Protein AF-A0A914L422-F1 (afdb_monomer)

pLDDT: mean 76.98, std 16.91, range [27.77, 97.5]

Nearest PDB structures (foldseek):
  6i7a-assembly1_A  TM=4.981E-01  e=6.649E-01  Homo sapiens
  4y5x-assembly2_I  TM=4.610E-01  e=2.834E+00  Homo sapiens
  1f6f-assembly1_B  TM=4.203E-01  e=2.286E+00  Rattus norvegicus
  3ew3-assembly1_B  TM=3.591E-01  e=2.685E+00  Rattus norvegicus

Secondary structure (DSSP, 8-state):
-----------EEEEEETTEEEEEEEEEEE--TT-SEEEEEEEEES-TT---EEEEEEEEEETTEEEEEEE--SS---TTSEEEEEEEHHHH-EE----SS-----EE-EEEEEEEEE---HHHHHHHHHHHHHHTTTT--EEEEETTEEEEE---

Sequence (156 aa):
MTDWTHTDAKPLLLTSHPELPNVEWELVVHKPVQCSNIEIWLRQIGPTYDYVNTRYHIYAKKGDHRIDIARSKNELETPGKLGFTKIPLLSIVETSSSMCNRGPNVGLLDLSCDIETDCYNPTKDLKNKYSNMLENATFSDCVIKVRARLIKTLIF

Radius of gyration: 25.12 Å; Cα contacts (8 Å, |Δi|>4): 237; chains: 1; bounding box: 59×34×82 Å

Structure (mmCIF, N/CA/C/O backbone):
data_AF-A0A914L422-F1
#
_entry.id   AF-A0A914L422-F1
#
loop_
_atom_site.group_PDB
_atom_site.id
_atom_site.type_symbol
_atom_site.label_atom_id
_atom_site.label_alt_id
_atom_site.label_comp_id
_atom_site.label_asym_id
_atom_site.label_entity_id
_atom_site.label_seq_id
_atom_site.pdbx_PDB_ins_code
_atom_site.Cartn_x
_atom_site.Cartn_y
_atom_site.Cartn_z
_atom_site.occupancy
_atom_site.B_iso_or_equiv
_atom_site.auth_seq_id
_atom_site.auth_comp_id
_atom_site.auth_asym_id
_atom_site.auth_atom_id
_atom_site.pdbx_PDB_model_num
ATOM 1 N N . MET A 1 1 ? 25.840 23.013 -13.636 1.00 34.38 1 MET A N 1
ATOM 2 C CA . MET A 1 1 ? 25.554 22.460 -12.299 1.00 34.38 1 MET A CA 1
ATOM 3 C C . MET A 1 1 ? 24.077 22.705 -12.064 1.00 34.38 1 MET A C 1
ATOM 5 O O . MET A 1 1 ? 23.703 23.763 -11.586 1.00 34.38 1 MET A O 1
ATOM 9 N N . THR A 1 2 ? 23.244 21.828 -12.618 1.00 30.28 2 THR A N 1
ATOM 10 C CA . THR A 1 2 ? 21.788 21.986 -12.631 1.00 30.28 2 THR A CA 1
ATOM 11 C C . THR A 1 2 ? 21.231 21.192 -11.465 1.00 30.28 2 THR A C 1
ATOM 13 O O . THR A 1 2 ? 21.410 19.978 -11.392 1.00 30.28 2 THR A O 1
ATOM 16 N N . ASP A 1 3 ? 20.649 21.932 -10.536 1.00 27.77 3 ASP A N 1
ATOM 17 C CA . ASP A 1 3 ? 19.919 21.465 -9.371 1.00 27.77 3 ASP A CA 1
ATOM 18 C C . ASP A 1 3 ? 18.655 20.730 -9.852 1.00 27.77 3 ASP A C 1
ATOM 20 O O . ASP A 1 3 ? 17.784 21.329 -10.481 1.00 27.77 3 ASP A O 1
ATOM 24 N N . TRP A 1 4 ? 18.608 19.411 -9.649 1.00 29.25 4 TRP A N 1
ATOM 25 C CA . TRP A 1 4 ? 17.436 18.562 -9.894 1.00 29.25 4 TRP A CA 1
ATOM 26 C C . TRP A 1 4 ? 16.793 18.226 -8.548 1.00 29.25 4 TRP A C 1
ATOM 28 O O . TRP A 1 4 ? 16.715 17.066 -8.144 1.00 29.25 4 TRP A O 1
ATOM 38 N N . THR A 1 5 ? 16.393 19.249 -7.804 1.00 38.12 5 THR A N 1
ATOM 39 C CA . THR A 1 5 ? 15.512 19.091 -6.650 1.00 38.12 5 THR A CA 1
ATOM 40 C C . THR A 1 5 ? 14.061 19.163 -7.132 1.00 38.12 5 THR A C 1
ATOM 42 O O . THR A 1 5 ? 13.710 20.012 -7.944 1.00 38.12 5 THR A O 1
ATOM 45 N N . HIS A 1 6 ? 13.237 18.227 -6.651 1.00 37.34 6 HIS A N 1
ATOM 46 C CA . HIS A 1 6 ? 11.818 18.013 -6.978 1.00 37.34 6 HIS A CA 1
ATOM 47 C C . HIS A 1 6 ? 11.486 17.320 -8.311 1.00 37.34 6 HIS A C 1
ATOM 49 O O . HIS A 1 6 ? 10.900 17.892 -9.225 1.00 37.34 6 HIS A O 1
ATOM 55 N N . THR A 1 7 ? 11.692 16.000 -8.365 1.00 34.91 7 THR A N 1
ATOM 56 C CA . THR A 1 7 ? 10.668 15.136 -8.978 1.00 34.91 7 THR A CA 1
ATOM 57 C C . THR A 1 7 ? 9.561 14.906 -7.955 1.00 34.91 7 THR A C 1
ATOM 59 O O . THR A 1 7 ? 9.547 13.886 -7.268 1.00 34.91 7 THR A O 1
ATOM 62 N N . ASP A 1 8 ? 8.644 15.868 -7.853 1.00 41.59 8 ASP A N 1
ATOM 63 C CA . ASP A 1 8 ? 7.336 15.653 -7.238 1.00 41.59 8 ASP A CA 1
ATOM 64 C C . ASP A 1 8 ? 6.536 14.744 -8.177 1.00 41.59 8 ASP A C 1
ATOM 66 O O . ASP A 1 8 ? 5.752 15.194 -9.016 1.00 41.59 8 ASP A O 1
ATOM 70 N N . ALA A 1 9 ? 6.774 13.434 -8.083 1.00 44.34 9 ALA A N 1
ATOM 71 C CA . ALA A 1 9 ? 5.815 12.468 -8.587 1.00 44.34 9 ALA A CA 1
ATOM 72 C C . ALA A 1 9 ? 4.541 12.685 -7.771 1.00 44.34 9 ALA A C 1
ATOM 74 O O . ALA A 1 9 ? 4.474 12.295 -6.606 1.00 44.34 9 ALA A O 1
ATOM 75 N N . LYS A 1 10 ? 3.574 13.400 -8.359 1.00 45.00 10 LYS A N 1
ATOM 76 C CA . LYS A 1 10 ? 2.298 13.677 -7.711 1.00 45.00 10 LYS A CA 1
ATOM 77 C C . LYS A 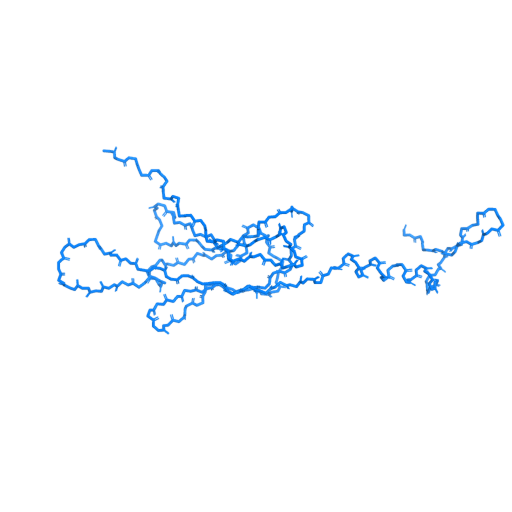1 10 ? 1.681 12.327 -7.333 1.00 45.00 10 LYS A C 1
ATOM 79 O O . LYS A 1 10 ? 1.465 11.509 -8.231 1.00 45.00 10 LYS A O 1
ATOM 84 N N . PRO A 1 11 ? 1.439 12.076 -6.043 1.00 56.91 11 PRO A N 1
ATOM 85 C CA . PRO A 1 11 ? 0.859 10.820 -5.621 1.00 56.91 11 PRO A CA 1
ATOM 86 C C . PRO A 1 11 ? -0.492 10.574 -6.301 1.00 56.91 11 PRO A C 1
ATOM 88 O O . PRO A 1 11 ? -1.264 11.510 -6.541 1.00 56.91 11 PRO A O 1
ATOM 91 N N . LEU A 1 12 ? -0.771 9.311 -6.623 1.00 64.12 12 LEU A N 1
ATOM 92 C CA . LEU A 1 12 ? -2.043 8.911 -7.214 1.00 64.12 12 LEU A CA 1
ATOM 93 C C . LEU A 1 12 ? -3.044 8.648 -6.087 1.00 64.12 12 LEU A C 1
ATOM 95 O O . LEU A 1 12 ? -2.904 7.675 -5.342 1.00 64.12 12 LEU A O 1
ATOM 99 N N . LEU A 1 13 ? -4.041 9.528 -5.970 1.00 69.56 13 LEU A N 1
ATOM 100 C CA . LEU A 1 13 ? -5.205 9.296 -5.120 1.00 69.56 13 LEU A CA 1
ATOM 101 C C . LEU A 1 13 ? -6.014 8.150 -5.729 1.00 69.56 13 LEU A C 1
ATOM 103 O O . LEU A 1 13 ? -6.422 8.238 -6.888 1.00 69.56 13 LEU A O 1
ATOM 107 N N . LEU A 1 14 ? -6.212 7.076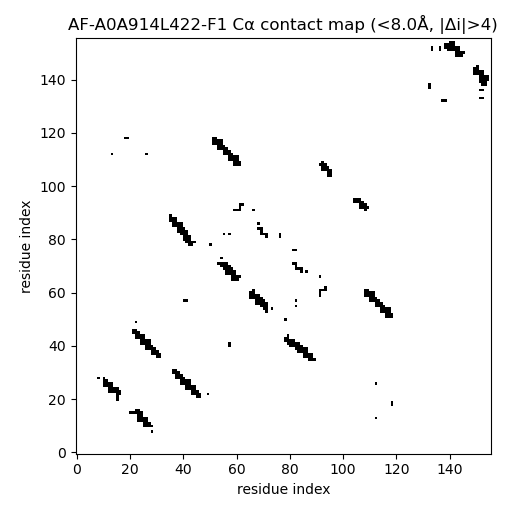 -4.970 1.00 65.25 14 LEU A N 1
ATOM 108 C CA . LEU A 1 14 ? -6.829 5.865 -5.500 1.00 65.25 14 LEU A CA 1
ATOM 109 C C . LEU A 1 14 ? -8.344 5.870 -5.322 1.00 65.25 14 LEU A C 1
ATOM 111 O O . LEU A 1 14 ? -9.058 5.665 -6.298 1.00 65.25 14 LEU A O 1
ATOM 115 N N . THR A 1 15 ? -8.845 6.094 -4.105 1.00 61.00 15 THR A N 1
ATOM 116 C CA . THR A 1 15 ? -10.284 6.009 -3.800 1.00 61.00 15 THR A CA 1
ATOM 117 C C . THR A 1 15 ? -10.652 6.752 -2.508 1.00 61.00 15 THR A C 1
ATOM 119 O O . THR A 1 15 ? -9.803 6.937 -1.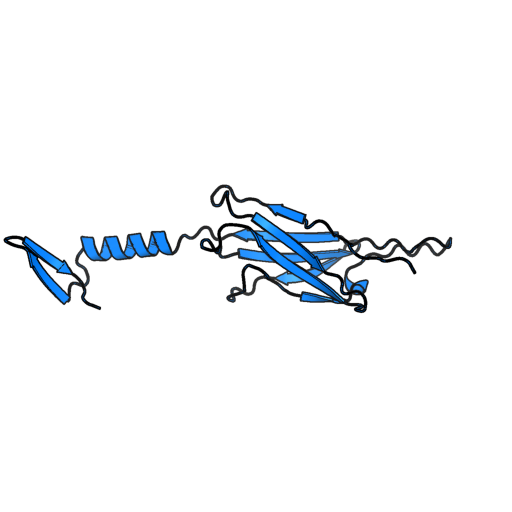634 1.00 61.00 15 THR A O 1
ATOM 122 N N . SER A 1 16 ? -11.932 7.127 -2.385 1.00 59.50 16 SER A N 1
ATOM 123 C CA . SER A 1 16 ? -12.613 7.459 -1.125 1.00 59.50 16 SER A CA 1
ATOM 124 C C . SER A 1 16 ? -13.783 6.487 -0.918 1.00 59.50 16 SER A C 1
ATOM 126 O O . SER A 1 16 ? -14.440 6.089 -1.884 1.00 59.50 16 SER A O 1
ATOM 128 N N . HIS A 1 17 ? -14.031 6.051 0.322 1.00 65.00 17 HIS A N 1
ATOM 129 C CA . HIS A 1 17 ? -15.080 5.069 0.628 1.00 65.00 17 HIS A CA 1
ATOM 130 C C . HIS A 1 17 ? -16.336 5.770 1.191 1.00 65.00 17 HIS A C 1
ATOM 132 O O . HIS A 1 17 ? -16.194 6.608 2.081 1.00 65.00 17 HIS A O 1
ATOM 138 N N . PRO A 1 18 ? -17.573 5.441 0.754 1.00 67.31 18 PRO A N 1
ATOM 139 C CA . PRO A 1 18 ? -18.790 6.147 1.191 1.00 67.31 18 PRO A C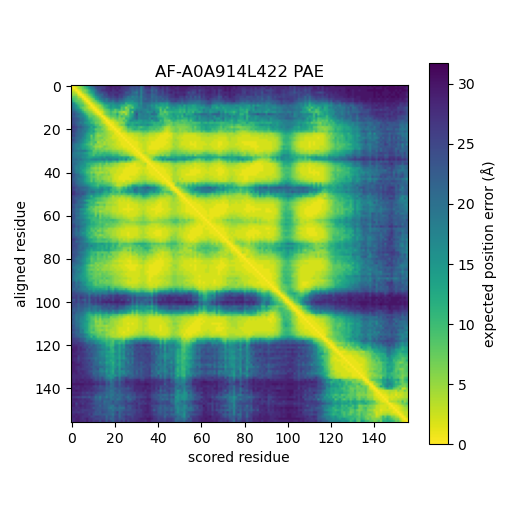A 1
ATOM 140 C C . PRO A 1 18 ? -19.022 6.109 2.706 1.00 67.31 18 PRO A C 1
ATOM 142 O O . PRO A 1 18 ? -19.528 7.065 3.288 1.00 67.31 18 PRO A O 1
AT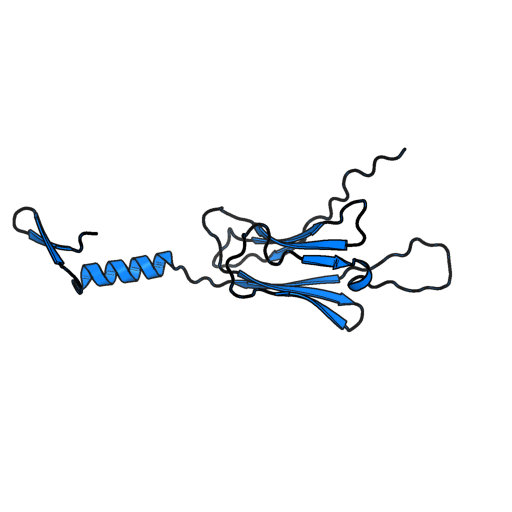OM 145 N N . GLU A 1 19 ? -18.641 5.001 3.345 1.00 67.81 19 GLU A N 1
ATOM 146 C CA . GLU A 1 19 ? -18.761 4.809 4.798 1.00 67.81 19 GLU A CA 1
ATOM 147 C C . GLU A 1 19 ? -17.608 5.449 5.588 1.00 67.81 19 GLU A C 1
ATOM 149 O O . GLU A 1 19 ? -17.698 5.605 6.804 1.00 67.81 19 GLU A O 1
ATOM 154 N N . LEU A 1 20 ? -16.533 5.842 4.900 1.00 72.69 20 LEU A N 1
ATOM 155 C CA . LEU A 1 20 ? -15.335 6.454 5.471 1.00 72.69 20 LEU A CA 1
ATOM 156 C C . LEU A 1 20 ? -14.958 7.692 4.635 1.00 72.69 20 LEU A C 1
ATOM 158 O O . LEU A 1 20 ? -13.883 7.728 4.039 1.00 72.69 20 LEU A O 1
ATOM 162 N N . PRO A 1 21 ? -15.823 8.723 4.571 1.00 73.25 21 PRO A N 1
ATOM 163 C CA . PRO A 1 21 ? -15.659 9.850 3.645 1.00 73.25 21 PRO A CA 1
ATOM 164 C C . PRO A 1 21 ? -14.414 10.703 3.925 1.00 73.25 21 PRO A C 1
ATOM 166 O O . PRO A 1 21 ? -14.020 11.508 3.090 1.00 73.25 21 PRO A O 1
ATOM 169 N N . ASN A 1 22 ? -13.804 10.526 5.100 1.00 81.44 22 ASN A N 1
ATOM 170 C CA . ASN A 1 22 ? -12.594 11.227 5.524 1.00 81.44 22 ASN A CA 1
ATOM 171 C C . ASN A 1 22 ? -11.330 10.363 5.396 1.00 81.44 22 ASN A C 1
ATOM 173 O O . ASN A 1 22 ? -10.264 10.797 5.832 1.00 81.44 22 ASN A O 1
ATOM 177 N N . VAL A 1 23 ? -11.449 9.136 4.877 1.00 82.56 23 VAL A N 1
ATOM 178 C CA . VAL A 1 23 ? -10.323 8.227 4.661 1.00 82.56 23 VAL A CA 1
ATOM 179 C C . VAL A 1 23 ? -10.100 8.052 3.166 1.00 82.56 23 VAL A C 1
ATOM 181 O O . VAL A 1 23 ? -11.003 7.680 2.417 1.00 82.56 23 VAL A O 1
ATOM 184 N N . GLU A 1 24 ? -8.867 8.305 2.753 1.00 88.81 24 GLU A N 1
ATOM 185 C CA . GLU A 1 24 ? -8.393 8.167 1.384 1.00 88.81 24 GLU A CA 1
ATOM 186 C C . GLU A 1 24 ? -7.129 7.305 1.363 1.00 88.81 24 GLU A C 1
ATOM 188 O O . GLU A 1 24 ? -6.429 7.163 2.371 1.00 88.81 24 GLU A O 1
ATOM 193 N N . TRP A 1 25 ? -6.803 6.748 0.200 1.00 90.19 25 TRP A N 1
ATOM 194 C CA . TRP A 1 25 ? -5.560 6.007 0.001 1.00 90.19 25 TRP A CA 1
ATOM 195 C C . TRP A 1 25 ? -4.741 6.587 -1.140 1.00 90.19 25 TRP A C 1
ATOM 197 O O . TRP A 1 25 ? -5.258 6.996 -2.181 1.00 90.19 25 TRP A O 1
ATOM 207 N N . GLU A 1 26 ? -3.434 6.565 -0.932 1.00 93.69 26 GLU A N 1
ATOM 208 C CA . GLU A 1 26 ? -2.436 7.139 -1.811 1.00 93.69 26 GLU A CA 1
ATOM 209 C C . GLU A 1 26 ? -1.380 6.088 -2.143 1.00 93.69 26 GLU A C 1
ATOM 211 O O . GLU A 1 26 ? -0.748 5.532 -1.241 1.00 93.69 26 GLU A O 1
ATOM 216 N N . LEU A 1 27 ? -1.162 5.824 -3.434 1.00 95.69 27 LEU A N 1
ATOM 217 C CA . LEU A 1 27 ? -0.016 5.023 -3.856 1.00 95.69 27 LEU A CA 1
ATOM 218 C C . LEU A 1 27 ? 1.214 5.918 -3.948 1.00 95.69 27 LEU A C 1
ATOM 220 O O . LEU A 1 27 ? 1.273 6.835 -4.771 1.00 95.69 27 LEU A O 1
ATOM 224 N N . VAL A 1 28 ? 2.207 5.629 -3.113 1.00 95.50 28 VAL A N 1
ATOM 225 C CA . VAL A 1 28 ? 3.440 6.401 -3.032 1.00 95.50 28 VAL A CA 1
ATOM 226 C C . VAL A 1 28 ? 4.553 5.670 -3.759 1.00 95.50 28 VAL A C 1
ATOM 228 O O . VAL A 1 28 ? 4.789 4.479 -3.555 1.00 95.50 28 VAL A O 1
ATOM 231 N N . VAL A 1 29 ? 5.258 6.424 -4.596 1.00 94.50 29 VAL A N 1
ATOM 232 C CA . VAL A 1 29 ? 6.385 5.953 -5.387 1.00 94.50 29 VAL A CA 1
ATOM 233 C C . VAL A 1 29 ? 7.566 6.871 -5.111 1.00 94.50 29 VAL A C 1
ATOM 235 O O . VAL A 1 29 ? 7.523 8.062 -5.407 1.00 94.50 29 VAL A O 1
ATOM 238 N N . HIS A 1 30 ? 8.635 6.320 -4.550 1.00 93.88 30 HIS A N 1
ATOM 239 C CA . HIS A 1 30 ? 9.842 7.064 -4.216 1.00 93.88 30 HIS A CA 1
ATOM 240 C C . HIS A 1 30 ? 11.055 6.435 -4.898 1.00 93.88 30 HIS A C 1
ATOM 242 O O . HIS A 1 30 ? 11.350 5.252 -4.729 1.00 93.88 30 HIS A O 1
ATOM 248 N N . LYS A 1 31 ? 11.778 7.240 -5.681 1.00 89.75 31 LYS A N 1
ATOM 249 C CA . LYS A 1 31 ? 13.005 6.830 -6.368 1.00 89.75 31 LYS A CA 1
ATOM 250 C C . LYS A 1 31 ? 14.213 7.537 -5.743 1.00 89.75 31 LYS A C 1
ATOM 252 O O . LYS A 1 31 ? 14.420 8.717 -6.022 1.00 89.75 31 LYS A O 1
ATOM 257 N N . PRO A 1 32 ? 15.040 6.840 -4.947 1.00 87.88 32 PRO A N 1
ATOM 258 C CA . PRO A 1 32 ? 16.267 7.420 -4.416 1.00 87.88 32 PRO A CA 1
ATOM 259 C C . PRO A 1 32 ? 17.254 7.752 -5.546 1.00 87.88 32 PRO A C 1
ATOM 261 O O . PRO A 1 32 ? 17.460 6.944 -6.452 1.00 87.88 32 PRO A O 1
ATOM 264 N N . VAL A 1 33 ? 17.916 8.911 -5.464 1.00 80.62 33 VAL A N 1
ATOM 265 C CA . VAL A 1 33 ? 18.786 9.480 -6.521 1.00 80.62 33 VAL A CA 1
ATOM 266 C C . VAL A 1 33 ? 19.889 8.522 -7.002 1.00 80.62 33 VAL A C 1
ATOM 268 O O . VAL A 1 33 ? 20.280 8.562 -8.164 1.00 80.62 33 VAL A O 1
ATOM 271 N N . GLN A 1 34 ? 20.380 7.638 -6.131 1.00 81.88 34 GLN A N 1
ATOM 272 C CA . GLN A 1 34 ? 21.502 6.733 -6.413 1.00 81.88 34 GLN A CA 1
ATOM 273 C C . GLN A 1 34 ? 21.124 5.245 -6.332 1.00 81.88 34 GLN A C 1
ATOM 275 O O . GLN A 1 34 ? 22.003 4.393 -6.224 1.00 81.88 34 GLN A O 1
ATOM 280 N N . CYS A 1 35 ? 19.830 4.905 -6.361 1.00 76.75 35 CYS A N 1
ATOM 281 C CA . CYS A 1 35 ? 19.385 3.517 -6.265 1.00 76.75 35 CYS A CA 1
ATOM 282 C C . CYS A 1 35 ? 18.742 3.038 -7.571 1.00 76.75 35 CYS A C 1
ATOM 284 O O . CYS A 1 35 ? 17.908 3.719 -8.166 1.00 76.75 35 CYS A O 1
ATOM 286 N N . SER A 1 36 ? 19.111 1.829 -8.001 1.00 87.38 36 SER A N 1
ATOM 287 C CA . SER A 1 36 ? 18.424 1.112 -9.083 1.00 87.38 36 SER A CA 1
ATOM 288 C C . SER A 1 36 ? 17.047 0.592 -8.657 1.00 87.38 36 SER A C 1
ATOM 290 O O . SER A 1 36 ? 16.229 0.244 -9.512 1.00 87.38 36 SER A O 1
ATOM 292 N N . ASN A 1 37 ? 16.788 0.550 -7.348 1.00 93.38 37 ASN A N 1
ATOM 293 C CA . ASN A 1 37 ? 15.509 0.154 -6.787 1.00 93.38 37 ASN A CA 1
ATOM 294 C C . ASN A 1 37 ? 14.606 1.368 -6.590 1.00 93.38 37 ASN A C 1
ATOM 296 O O . ASN A 1 37 ? 15.057 2.454 -6.227 1.00 93.38 37 ASN A O 1
ATOM 300 N N . ILE A 1 38 ? 13.317 1.135 -6.782 1.00 94.56 38 ILE A N 1
ATOM 301 C CA . ILE A 1 38 ? 12.249 2.054 -6.429 1.00 94.56 38 ILE A CA 1
ATOM 302 C C . ILE A 1 38 ? 11.543 1.539 -5.177 1.00 94.56 38 ILE A C 1
ATOM 304 O O . ILE A 1 38 ? 11.468 0.331 -4.935 1.00 94.56 38 ILE A O 1
ATOM 308 N N . GLU A 1 39 ? 11.080 2.468 -4.358 1.00 96.38 39 GLU A N 1
ATOM 309 C CA . GLU A 1 39 ? 10.297 2.209 -3.161 1.00 96.38 39 GLU A CA 1
ATOM 310 C C . GLU A 1 39 ? 8.826 2.476 -3.474 1.00 96.38 39 GLU A C 1
ATOM 312 O O . GLU A 1 39 ? 8.488 3.547 -3.977 1.00 96.38 39 GLU A O 1
ATOM 317 N N . ILE A 1 40 ? 7.960 1.503 -3.193 1.00 96.44 40 ILE A N 1
ATOM 318 C CA . ILE A 1 40 ? 6.520 1.597 -3.450 1.00 96.44 40 ILE A CA 1
ATOM 319 C C . ILE A 1 40 ? 5.774 1.166 -2.189 1.00 96.44 40 ILE A C 1
ATOM 321 O O . ILE A 1 40 ? 6.142 0.167 -1.566 1.00 96.44 40 ILE A O 1
ATOM 325 N N . TRP A 1 41 ? 4.759 1.930 -1.792 1.00 96.62 41 TRP A N 1
ATOM 326 C CA . TRP A 1 41 ? 3.861 1.583 -0.690 1.00 96.62 41 TRP A CA 1
ATOM 327 C C . TRP A 1 41 ? 2.515 2.285 -0.837 1.00 96.62 41 TRP A C 1
ATOM 329 O O . TRP A 1 41 ? 2.400 3.303 -1.517 1.00 96.62 41 TRP A O 1
ATOM 339 N N . LEU A 1 42 ? 1.505 1.752 -0.162 1.00 95.12 42 LEU A N 1
ATOM 340 C CA . LEU A 1 42 ? 0.210 2.387 0.008 1.00 95.12 42 LEU A CA 1
ATOM 341 C C . LEU A 1 42 ? 0.203 3.175 1.325 1.00 95.12 42 LEU A C 1
ATOM 343 O O . LEU A 1 42 ? 0.712 2.719 2.350 1.00 95.12 42 LEU A O 1
ATOM 347 N N . ARG A 1 43 ? -0.366 4.374 1.306 1.00 92.94 43 ARG A N 1
ATOM 348 C CA . ARG A 1 43 ? -0.506 5.238 2.476 1.00 92.94 43 ARG A CA 1
ATOM 349 C C . ARG A 1 43 ? -1.972 5.597 2.663 1.00 92.94 43 ARG A C 1
ATOM 351 O O . ARG A 1 43 ? -2.603 6.095 1.739 1.00 92.94 43 ARG A O 1
ATOM 358 N N . GLN A 1 44 ? -2.490 5.384 3.868 1.00 89.06 44 GLN A N 1
ATOM 359 C CA . GLN A 1 44 ? -3.789 5.914 4.270 1.00 89.06 44 GLN A CA 1
ATOM 360 C C . GLN A 1 44 ? -3.644 7.407 4.615 1.00 89.06 44 GLN A C 1
ATOM 362 O O . GLN A 1 44 ? -2.724 7.808 5.334 1.00 89.06 44 GLN A O 1
ATOM 367 N N . ILE A 1 45 ? -4.552 8.231 4.103 1.00 86.62 45 ILE A N 1
ATOM 368 C CA . ILE A 1 45 ? -4.694 9.659 4.393 1.00 86.62 45 ILE A CA 1
ATOM 369 C C . ILE A 1 45 ? -6.030 9.846 5.114 1.00 86.62 45 ILE A C 1
ATOM 371 O O . ILE A 1 45 ? -7.038 9.276 4.712 1.00 86.62 45 ILE A O 1
ATOM 375 N N . GLY A 1 46 ? -6.041 10.615 6.201 1.00 80.44 46 GLY A N 1
ATOM 376 C CA . GLY A 1 46 ? -7.252 10.864 6.982 1.00 80.44 46 GLY A CA 1
ATOM 377 C C . GLY A 1 46 ? -6.964 11.095 8.466 1.00 80.44 46 GLY A C 1
ATOM 378 O O . GLY A 1 46 ? -5.796 11.195 8.861 1.00 80.44 46 GLY A O 1
ATOM 379 N N . PRO A 1 47 ? -8.011 11.194 9.303 1.00 69.44 47 PRO A N 1
ATOM 380 C CA . PRO A 1 47 ? -7.876 11.344 10.746 1.00 69.44 47 PRO A CA 1
ATOM 381 C C . PRO A 1 47 ? -7.045 10.207 11.348 1.00 69.44 47 PRO A C 1
ATOM 383 O O . PRO A 1 47 ? -7.301 9.030 11.113 1.00 69.44 47 PRO A O 1
ATOM 386 N N . THR A 1 48 ? -6.072 10.559 12.187 1.00 63.06 48 THR A N 1
ATOM 387 C CA . THR A 1 48 ? -5.125 9.621 12.819 1.00 63.06 48 THR A CA 1
ATOM 388 C C . THR A 1 48 ? -5.766 8.584 13.743 1.00 63.06 48 THR A C 1
ATOM 390 O O . THR A 1 48 ? -5.086 7.657 14.166 1.00 63.06 4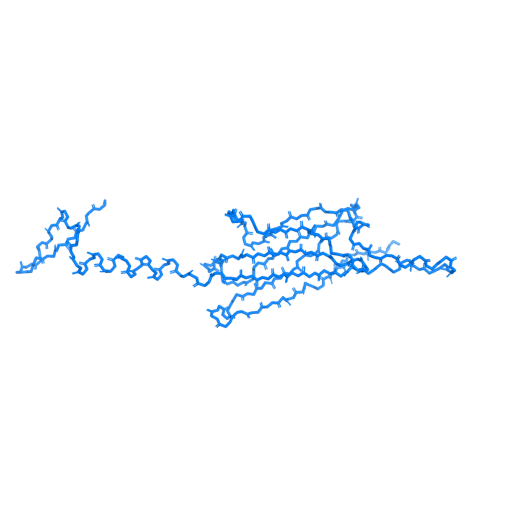8 THR A O 1
ATOM 393 N N . TYR A 1 49 ? -7.040 8.751 14.097 1.00 59.44 49 TYR A N 1
ATOM 394 C CA . TYR A 1 49 ? -7.753 7.883 15.038 1.00 59.44 49 TYR A CA 1
ATOM 395 C C . TYR A 1 49 ? -8.588 6.798 14.344 1.00 59.44 49 TYR A C 1
ATOM 397 O O . TYR A 1 49 ? -9.015 5.858 15.008 1.00 59.44 49 TYR A O 1
ATOM 405 N N . ASP A 1 50 ? -8.761 6.896 13.024 1.00 60.28 50 ASP A N 1
ATOM 406 C CA . ASP A 1 50 ? -9.599 6.003 12.221 1.00 60.28 50 ASP A CA 1
ATOM 407 C C . ASP A 1 50 ? -8.720 5.139 11.310 1.00 60.28 50 ASP A C 1
ATOM 409 O O . ASP A 1 50 ? -8.790 5.202 10.081 1.00 60.28 50 ASP A O 1
ATOM 413 N N . TYR A 1 51 ? -7.823 4.350 11.903 1.00 72.38 51 TYR A N 1
ATOM 414 C CA . TYR A 1 51 ? -7.061 3.374 11.128 1.00 72.38 51 TYR A CA 1
ATOM 415 C C . TYR A 1 51 ? -7.988 2.272 10.635 1.00 72.38 51 TYR A C 1
ATOM 417 O O . TYR A 1 51 ? -8.609 1.560 11.424 1.00 72.38 51 TYR A O 1
ATOM 425 N N . VAL A 1 52 ? -8.080 2.156 9.313 1.00 75.12 52 VAL A N 1
ATOM 426 C CA . VAL A 1 52 ? -8.992 1.227 8.658 1.00 75.12 52 VAL A CA 1
ATOM 427 C C . VAL A 1 52 ? -8.225 -0.044 8.362 1.00 75.12 52 VAL A C 1
ATOM 429 O O . VAL A 1 52 ? -7.136 -0.007 7.781 1.00 75.12 52 VAL A O 1
ATOM 432 N N . ASN A 1 53 ? -8.799 -1.183 8.741 1.00 81.44 53 ASN A N 1
ATOM 433 C CA . ASN A 1 53 ? -8.258 -2.472 8.346 1.00 81.44 53 ASN A CA 1
ATOM 434 C C . ASN A 1 53 ? -8.344 -2.590 6.815 1.00 81.44 53 ASN A C 1
ATOM 436 O O . ASN A 1 53 ? -9.419 -2.778 6.244 1.00 81.44 53 ASN A O 1
ATOM 440 N N . THR A 1 54 ? -7.202 -2.399 6.158 1.00 85.69 54 THR A N 1
ATOM 441 C CA . THR A 1 54 ? -7.103 -2.263 4.706 1.00 85.69 54 THR A CA 1
ATOM 442 C C . THR A 1 54 ? -6.446 -3.512 4.138 1.00 85.69 54 THR A C 1
ATOM 444 O O . THR A 1 54 ? -5.269 -3.779 4.389 1.00 85.69 54 THR A O 1
ATOM 447 N N . ARG A 1 55 ? -7.187 -4.262 3.326 1.00 90.62 55 ARG A N 1
ATOM 448 C CA . ARG A 1 55 ? -6.620 -5.255 2.416 1.00 90.62 55 ARG A CA 1
ATOM 449 C C . ARG A 1 55 ? -6.228 -4.569 1.121 1.00 90.62 55 ARG A C 1
ATOM 451 O O . ARG A 1 55 ? -6.943 -3.712 0.611 1.00 90.62 55 ARG A O 1
ATOM 458 N N . TYR A 1 56 ? -5.072 -4.937 0.591 1.00 92.88 56 TYR A N 1
ATOM 459 C CA . TYR A 1 56 ? -4.536 -4.296 -0.601 1.00 92.88 56 TYR A CA 1
ATOM 460 C C . TYR A 1 56 ? -3.734 -5.278 -1.452 1.00 92.88 56 TYR A C 1
ATOM 462 O O . TYR A 1 56 ? -3.160 -6.250 -0.948 1.00 92.88 56 TYR A O 1
ATOM 470 N N . HIS A 1 57 ? -3.641 -4.984 -2.747 1.00 96.50 57 HIS A N 1
ATOM 471 C CA . HIS A 1 57 ? -2.742 -5.651 -3.687 1.00 96.50 57 HIS A CA 1
ATOM 472 C C . HIS A 1 57 ? -2.132 -4.610 -4.625 1.00 96.50 57 HIS A C 1
ATOM 474 O O . HIS A 1 57 ? -2.820 -4.055 -5.474 1.00 96.50 57 HIS A O 1
ATOM 480 N N . ILE A 1 58 ? -0.834 -4.347 -4.467 1.00 97.31 58 ILE A N 1
ATOM 481 C CA . ILE A 1 58 ? -0.040 -3.459 -5.324 1.00 97.31 58 ILE A CA 1
ATOM 482 C C . ILE A 1 58 ? 0.644 -4.303 -6.399 1.00 97.31 58 ILE A C 1
ATOM 484 O O . ILE A 1 58 ? 1.302 -5.303 -6.092 1.00 97.31 58 ILE A O 1
ATOM 488 N N . TYR A 1 59 ? 0.518 -3.896 -7.656 1.00 97.50 59 TYR A N 1
ATOM 489 C CA . TYR A 1 59 ? 1.118 -4.589 -8.791 1.00 97.50 59 TYR A CA 1
ATOM 490 C C . TYR A 1 59 ? 1.473 -3.619 -9.915 1.00 97.50 59 TYR A C 1
ATOM 492 O O . TYR A 1 59 ? 0.900 -2.536 -10.028 1.00 97.50 59 TYR A O 1
ATOM 500 N N . ALA A 1 60 ? 2.419 -4.027 -10.755 1.00 96.12 60 ALA A N 1
ATOM 501 C CA . ALA A 1 60 ? 2.740 -3.344 -12.001 1.00 96.12 60 ALA A CA 1
ATOM 502 C C . ALA A 1 60 ? 2.233 -4.138 -13.207 1.00 96.12 60 ALA A C 1
ATOM 504 O O . ALA A 1 60 ? 2.134 -5.369 -13.149 1.00 96.12 60 ALA A O 1
ATOM 505 N N . LYS A 1 61 ? 1.963 -3.443 -14.312 1.00 94.00 61 LYS A N 1
ATOM 506 C CA . LYS A 1 61 ? 1.772 -4.055 -15.631 1.00 94.00 61 LYS A CA 1
ATOM 507 C C . LYS A 1 61 ? 2.989 -3.787 -16.507 1.00 94.00 61 LYS A C 1
ATOM 509 O O . LYS A 1 61 ? 3.515 -2.677 -16.531 1.00 94.00 61 LYS A O 1
ATOM 514 N N . LYS A 1 62 ? 3.444 -4.822 -17.209 1.00 90.12 62 LYS A N 1
ATOM 515 C CA . LYS A 1 62 ? 4.573 -4.769 -18.140 1.00 90.12 62 LYS A CA 1
ATOM 516 C C . LYS A 1 62 ? 4.230 -5.603 -19.370 1.00 90.12 62 LYS A C 1
ATOM 518 O O . LYS A 1 62 ? 4.276 -6.836 -19.314 1.00 90.12 62 LYS A O 1
ATOM 523 N N . GLY A 1 63 ? 3.844 -4.939 -20.460 1.00 87.81 63 GLY A N 1
ATOM 524 C CA . GLY A 1 63 ? 3.104 -5.580 -21.546 1.00 87.81 63 GLY A CA 1
ATOM 525 C C . GLY A 1 63 ? 1.864 -6.301 -21.002 1.00 87.81 63 GLY A C 1
ATOM 526 O O . GLY A 1 63 ? 1.135 -5.762 -20.172 1.00 87.81 63 GLY A O 1
ATOM 527 N N . ASP A 1 64 ? 1.686 -7.566 -21.384 1.00 89.75 64 ASP A N 1
ATOM 528 C CA . ASP A 1 64 ? 0.566 -8.402 -20.922 1.00 89.75 64 ASP A CA 1
ATOM 529 C C . ASP A 1 64 ? 0.792 -9.057 -19.544 1.00 89.75 64 ASP A C 1
ATOM 531 O O . ASP A 1 64 ? -0.062 -9.796 -19.048 1.00 89.75 64 ASP A O 1
ATOM 535 N N . HIS A 1 65 ? 1.943 -8.818 -18.905 1.00 91.88 65 HIS A N 1
ATOM 536 C CA . HIS A 1 65 ? 2.289 -9.455 -17.635 1.00 91.88 65 HIS A CA 1
ATOM 537 C C . HIS A 1 65 ? 1.951 -8.560 -16.443 1.00 91.88 65 HIS A C 1
ATOM 539 O O . HIS A 1 65 ? 2.313 -7.382 -16.397 1.00 91.88 65 HIS A O 1
ATOM 545 N N . ARG A 1 66 ? 1.325 -9.162 -15.428 1.00 95.44 66 ARG A N 1
ATOM 546 C CA . ARG A 1 66 ? 1.163 -8.581 -14.092 1.00 95.44 66 ARG A CA 1
ATOM 547 C C . ARG A 1 66 ? 2.339 -8.993 -13.213 1.00 95.44 66 ARG A C 1
ATOM 549 O O . ARG A 1 66 ? 2.641 -10.179 -13.107 1.00 95.44 66 ARG A O 1
ATOM 556 N N . ILE A 1 67 ? 2.969 -8.023 -12.563 1.00 96.38 67 ILE A N 1
ATOM 557 C CA . ILE A 1 67 ? 4.055 -8.246 -11.607 1.00 96.38 67 ILE A CA 1
ATOM 558 C C . ILE A 1 67 ? 3.556 -7.847 -10.224 1.00 96.38 67 ILE A C 1
ATOM 560 O O . ILE A 1 67 ? 3.293 -6.671 -9.968 1.00 96.38 67 ILE A O 1
ATOM 564 N N . ASP A 1 68 ? 3.430 -8.828 -9.335 1.00 97.38 68 ASP A N 1
ATOM 565 C CA . ASP A 1 68 ? 3.033 -8.597 -7.948 1.00 97.38 68 ASP A CA 1
ATOM 566 C C . ASP A 1 68 ? 4.158 -7.887 -7.185 1.00 97.38 68 ASP A C 1
ATOM 568 O O . ASP A 1 68 ? 5.304 -8.336 -7.186 1.00 97.38 68 ASP A O 1
ATOM 572 N N . ILE A 1 69 ? 3.821 -6.771 -6.534 1.00 97.12 69 ILE A N 1
ATOM 573 C CA . ILE A 1 69 ? 4.764 -5.971 -5.743 1.00 97.12 69 ILE A CA 1
ATOM 574 C C . ILE A 1 69 ? 4.525 -6.229 -4.257 1.00 97.12 69 ILE A C 1
ATOM 576 O O . ILE A 1 69 ? 5.447 -6.611 -3.543 1.00 97.12 69 ILE A O 1
ATOM 580 N N . ALA A 1 70 ? 3.285 -6.052 -3.796 1.00 96.62 70 ALA A N 1
ATOM 581 C CA . ALA A 1 70 ? 2.916 -6.250 -2.399 1.00 96.62 70 ALA A CA 1
ATOM 582 C C . ALA A 1 70 ? 1.455 -6.680 -2.263 1.00 96.62 70 ALA A C 1
ATOM 584 O O . ALA A 1 70 ? 0.606 -6.310 -3.074 1.00 96.62 70 ALA A O 1
ATOM 585 N N . ARG A 1 71 ? 1.148 -7.430 -1.205 1.00 95.38 71 ARG A N 1
ATOM 586 C CA . ARG A 1 71 ? -0.216 -7.831 -0.856 1.00 95.38 71 ARG A CA 1
ATOM 587 C C . ARG A 1 71 ? -0.363 -7.881 0.658 1.00 95.38 71 ARG A C 1
ATOM 589 O O . ARG A 1 71 ? 0.551 -8.356 1.332 1.00 95.38 71 ARG A O 1
ATOM 596 N N . SER A 1 72 ? -1.515 -7.451 1.166 1.00 91.88 72 SER A N 1
ATOM 597 C CA . SER A 1 72 ? -1.847 -7.540 2.590 1.00 91.88 72 SER A CA 1
ATOM 598 C C . SER A 1 72 ? -1.740 -8.984 3.086 1.00 91.88 72 SER A C 1
ATOM 600 O O . SER A 1 72 ? -2.361 -9.884 2.513 1.00 91.88 72 SER A O 1
ATOM 602 N N . LYS A 1 73 ? -0.995 -9.205 4.173 1.00 85.69 73 LYS A N 1
ATOM 603 C CA . LYS A 1 73 ? -0.811 -10.534 4.792 1.00 85.69 73 LYS A CA 1
ATOM 604 C C . LYS A 1 73 ? -1.748 -10.803 5.974 1.00 85.69 73 LYS A C 1
ATOM 606 O O . LYS A 1 73 ? -1.618 -11.828 6.631 1.00 85.69 73 LYS A O 1
ATOM 611 N N . ASN A 1 74 ? -2.699 -9.900 6.229 1.00 72.50 74 ASN A N 1
ATOM 612 C CA . ASN A 1 74 ? -3.472 -9.835 7.477 1.00 72.50 74 ASN A CA 1
ATOM 613 C C . ASN A 1 74 ? -2.577 -9.655 8.724 1.00 72.50 74 ASN A C 1
ATOM 615 O O . ASN A 1 74 ? -2.931 -10.086 9.818 1.00 72.50 74 ASN A O 1
ATOM 619 N N . GLU A 1 75 ? -1.410 -9.033 8.550 1.00 76.94 75 GLU A N 1
ATOM 620 C CA . GLU A 1 75 ? -0.515 -8.626 9.633 1.00 76.94 75 GLU A CA 1
ATOM 621 C C . GLU A 1 75 ? -0.743 -7.143 9.954 1.00 76.94 75 GLU A C 1
ATOM 623 O O . GLU A 1 75 ? -1.225 -6.382 9.113 1.00 76.94 75 GLU A O 1
ATOM 628 N N . LEU A 1 76 ? -0.408 -6.724 11.177 1.00 70.88 76 LEU A N 1
ATOM 629 C CA . LEU A 1 76 ? -0.487 -5.318 11.567 1.00 70.88 76 LEU A CA 1
ATOM 630 C C . LEU A 1 76 ? 0.627 -4.529 10.874 1.00 70.88 76 LEU A C 1
ATOM 632 O O . LEU A 1 76 ? 1.807 -4.696 11.179 1.00 70.88 76 LEU A O 1
ATOM 636 N N . GLU A 1 77 ? 0.239 -3.641 9.969 1.00 79.75 77 GLU A N 1
ATOM 637 C CA . GLU A 1 77 ? 1.143 -2.750 9.250 1.00 79.75 77 GLU A CA 1
ATOM 638 C C . GLU A 1 77 ? 0.905 -1.294 9.663 1.00 79.75 77 GLU A C 1
ATOM 640 O O . GLU A 1 77 ? -0.180 -0.924 10.116 1.00 79.75 77 GLU A O 1
ATOM 645 N N . THR A 1 78 ? 1.923 -0.440 9.519 1.00 82.81 78 THR A N 1
ATOM 646 C CA . THR A 1 78 ? 1.749 0.985 9.808 1.00 82.81 78 THR A CA 1
ATOM 647 C C . THR A 1 78 ? 0.932 1.650 8.691 1.00 82.81 78 THR A C 1
ATOM 649 O O . THR A 1 78 ? 1.324 1.575 7.526 1.00 82.81 78 THR A O 1
ATOM 652 N N . PRO A 1 79 ? -0.157 2.371 9.009 1.00 81.94 79 PRO A N 1
ATOM 653 C CA . PRO A 1 79 ? -1.052 2.981 8.012 1.00 81.94 79 PRO A CA 1
ATOM 654 C C . PRO A 1 79 ? -0.367 3.967 7.056 1.00 81.94 79 PRO A C 1
ATOM 656 O O . PRO A 1 79 ? -0.824 4.192 5.938 1.00 81.94 79 PRO A O 1
ATOM 659 N N . GLY A 1 80 ? 0.764 4.544 7.475 1.00 88.31 80 GLY A N 1
ATOM 660 C CA . GLY A 1 80 ? 1.575 5.429 6.641 1.00 88.31 80 GLY A CA 1
ATOM 661 C C . GLY A 1 80 ? 2.451 4.717 5.602 1.00 88.31 80 GLY A C 1
ATOM 662 O O . GLY A 1 80 ? 3.037 5.399 4.759 1.00 88.31 80 GLY A O 1
ATOM 663 N N . LYS A 1 81 ? 2.598 3.385 5.679 1.00 91.69 81 LYS A N 1
ATOM 664 C CA . LYS A 1 81 ? 3.553 2.624 4.861 1.00 91.69 81 LYS A CA 1
ATOM 665 C C . LYS A 1 81 ? 3.152 1.159 4.618 1.00 91.69 81 LYS A C 1
ATOM 667 O O . LYS A 1 81 ? 3.976 0.256 4.765 1.00 91.69 81 LYS A O 1
ATOM 672 N N . LEU A 1 82 ? 1.901 0.933 4.224 1.00 92.50 82 LEU A N 1
ATOM 673 C CA . LEU A 1 82 ? 1.356 -0.391 3.912 1.00 92.50 82 LEU A CA 1
ATOM 674 C C . LEU A 1 82 ? 2.031 -0.983 2.663 1.00 92.50 82 LEU A C 1
ATOM 676 O O . LEU A 1 82 ? 2.161 -0.319 1.634 1.00 92.50 82 LEU A O 1
ATOM 680 N N . GLY A 1 83 ? 2.466 -2.237 2.729 1.00 93.75 83 GLY A N 1
ATOM 681 C CA . GLY A 1 83 ? 3.021 -2.962 1.586 1.00 93.75 83 GLY A CA 1
ATOM 682 C C . GLY A 1 83 ? 4.371 -2.447 1.113 1.00 93.75 83 GLY A C 1
ATOM 683 O O . GLY A 1 83 ? 4.716 -2.623 -0.057 1.00 93.75 83 GLY A O 1
ATOM 684 N N . PHE A 1 84 ? 5.133 -1.799 1.999 1.00 95.31 84 PHE A N 1
ATOM 685 C CA . PHE A 1 84 ? 6.425 -1.230 1.642 1.00 95.31 84 PHE A CA 1
ATOM 686 C C . PHE A 1 84 ? 7.342 -2.250 0.972 1.00 95.31 84 PHE A C 1
ATOM 688 O O . PHE A 1 84 ? 7.774 -3.227 1.583 1.00 95.31 84 PHE A O 1
ATOM 695 N N . THR A 1 85 ? 7.688 -1.961 -0.278 1.00 96.44 85 THR A N 1
ATOM 696 C CA . THR A 1 85 ? 8.510 -2.839 -1.102 1.00 96.44 85 THR A CA 1
ATOM 697 C C . THR A 1 85 ? 9.604 -2.049 -1.801 1.00 96.44 85 THR A C 1
ATOM 699 O O . THR A 1 85 ? 9.365 -0.984 -2.370 1.00 96.44 85 THR A O 1
ATOM 702 N N . LYS A 1 86 ? 10.822 -2.598 -1.767 1.00 96.56 86 LYS A N 1
ATOM 703 C CA . LYS A 1 86 ? 11.959 -2.162 -2.585 1.00 96.56 86 LYS A CA 1
ATOM 704 C C . LYS A 1 86 ? 12.106 -3.125 -3.747 1.00 96.56 86 LYS A C 1
ATOM 706 O O . LYS A 1 86 ? 12.384 -4.298 -3.519 1.00 96.56 86 LYS A O 1
ATOM 711 N N . ILE A 1 87 ? 11.953 -2.637 -4.971 1.00 95.44 87 ILE A N 1
ATOM 712 C CA . ILE A 1 87 ? 11.995 -3.478 -6.169 1.00 95.44 87 ILE A CA 1
ATOM 713 C C . ILE A 1 87 ? 12.883 -2.844 -7.250 1.00 95.44 87 ILE A C 1
ATOM 715 O O . ILE A 1 87 ? 12.857 -1.621 -7.405 1.00 95.44 87 ILE A O 1
ATOM 719 N N . PRO A 1 88 ? 13.689 -3.620 -8.004 1.00 94.62 88 PRO A N 1
ATOM 720 C CA . PRO A 1 88 ? 14.480 -3.076 -9.105 1.00 94.62 88 PRO A CA 1
ATOM 721 C C . PRO A 1 88 ? 13.586 -2.415 -10.153 1.00 94.62 88 PRO A C 1
ATOM 723 O O . PRO A 1 88 ? 12.684 -3.060 -10.687 1.00 94.62 88 PRO A O 1
ATOM 726 N N . LEU A 1 89 ? 13.858 -1.159 -10.513 1.00 90.75 89 LEU A N 1
ATOM 727 C CA . LEU A 1 89 ? 13.016 -0.399 -11.446 1.00 90.75 89 LEU A CA 1
ATOM 728 C C . LEU A 1 89 ? 12.852 -1.114 -12.798 1.00 90.75 89 LEU A C 1
ATOM 730 O O . LEU A 1 89 ? 11.757 -1.197 -13.342 1.00 90.75 89 LEU A O 1
ATOM 734 N N . LEU A 1 90 ? 13.937 -1.701 -13.308 1.00 90.06 90 LEU A N 1
ATOM 735 C CA . LEU A 1 90 ? 13.941 -2.428 -14.582 1.00 90.06 90 LEU A CA 1
ATOM 736 C C . LEU A 1 90 ? 13.056 -3.683 -14.574 1.00 90.06 90 LEU A C 1
ATOM 738 O O . LEU A 1 90 ? 12.655 -4.156 -15.639 1.00 90.06 90 LEU A O 1
ATOM 742 N N . SER A 1 91 ? 12.739 -4.231 -13.397 1.00 91.62 91 SER A N 1
ATOM 743 C CA . SER A 1 91 ? 11.859 -5.397 -13.312 1.00 91.62 91 SER A CA 1
ATOM 744 C C . SER A 1 91 ? 10.417 -5.042 -13.680 1.00 91.62 91 SER A C 1
ATOM 746 O O . SER A 1 91 ? 9.780 -5.829 -14.373 1.00 91.62 91 SER A O 1
ATOM 748 N N . ILE A 1 92 ? 9.961 -3.830 -13.344 1.00 92.50 92 ILE A N 1
ATOM 749 C CA . ILE A 1 92 ? 8.563 -3.387 -13.485 1.00 92.50 92 ILE A CA 1
ATOM 750 C C . ILE A 1 92 ? 8.326 -2.326 -14.564 1.00 92.50 92 ILE A C 1
ATOM 752 O O . ILE A 1 92 ? 7.180 -2.042 -14.883 1.00 92.50 92 ILE A O 1
ATOM 756 N N . VAL A 1 93 ? 9.382 -1.743 -15.133 1.00 90.38 93 VAL A N 1
ATOM 757 C CA . VAL A 1 93 ? 9.264 -0.779 -16.235 1.00 90.38 93 VAL A CA 1
ATOM 758 C C . VAL A 1 93 ? 9.250 -1.499 -17.576 1.00 90.38 93 VAL A C 1
ATOM 760 O O . VAL A 1 93 ? 10.074 -2.386 -17.835 1.00 90.38 93 VAL A O 1
ATOM 763 N N . GLU A 1 94 ? 8.334 -1.080 -18.441 1.00 85.44 94 GLU A N 1
ATOM 764 C CA . GLU A 1 94 ? 8.330 -1.434 -19.851 1.00 85.44 94 GLU A CA 1
ATOM 765 C C . GLU A 1 94 ? 9.205 -0.449 -20.630 1.00 85.44 94 GLU A C 1
ATOM 767 O O . GLU A 1 94 ? 9.040 0.768 -20.549 1.00 85.44 94 GLU A O 1
ATOM 772 N N . THR A 1 95 ? 10.175 -0.979 -21.371 1.00 80.94 95 THR A N 1
ATOM 773 C CA . THR A 1 95 ? 11.083 -0.186 -22.201 1.00 80.94 95 THR A CA 1
ATOM 774 C C . THR A 1 95 ? 10.836 -0.528 -23.660 1.00 80.94 95 THR A C 1
ATOM 776 O O . THR A 1 95 ? 11.101 -1.659 -24.070 1.00 80.94 95 THR A O 1
ATOM 779 N N . SER A 1 96 ? 10.379 0.433 -24.462 1.00 71.00 96 SER A N 1
ATOM 780 C CA . SER A 1 96 ? 10.296 0.245 -25.910 1.00 71.00 96 SER A CA 1
ATOM 781 C C . SER A 1 96 ? 11.711 0.220 -26.494 1.00 71.00 96 SER A C 1
ATOM 783 O O . SER A 1 96 ? 12.364 1.261 -26.590 1.00 71.00 96 SER A O 1
ATOM 785 N N . SER A 1 97 ? 12.209 -0.953 -26.885 1.00 61.75 97 SER A N 1
ATOM 786 C CA . SER A 1 97 ? 13.487 -1.096 -27.589 1.00 61.75 97 SER A CA 1
ATOM 787 C C . SER A 1 97 ? 13.344 -0.693 -29.061 1.00 61.75 97 SER A C 1
ATOM 789 O O . SER A 1 97 ? 13.510 -1.494 -29.976 1.00 61.75 97 SER A O 1
ATOM 791 N N . SER A 1 98 ? 13.050 0.581 -29.322 1.00 54.53 98 SER A N 1
ATOM 792 C CA . SER A 1 98 ? 13.265 1.133 -30.658 1.00 54.53 98 SER A CA 1
ATOM 793 C C . SER A 1 98 ? 14.774 1.228 -30.886 1.00 54.53 98 SER A C 1
ATOM 795 O O . SER A 1 98 ? 15.413 2.187 -30.461 1.00 54.53 98 SER A O 1
ATOM 797 N N . MET A 1 99 ? 15.361 0.231 -31.560 1.00 51.41 99 MET A N 1
ATOM 798 C CA . MET A 1 99 ? 16.779 0.219 -31.967 1.00 51.41 99 MET A CA 1
ATOM 799 C C . MET A 1 99 ? 17.143 1.308 -32.995 1.00 51.41 99 MET A C 1
ATOM 801 O O . MET A 1 99 ? 18.262 1.339 -33.503 1.00 51.41 99 MET A O 1
ATOM 805 N N . CYS A 1 100 ? 16.237 2.240 -33.279 1.00 49.94 100 CYS A N 1
ATOM 806 C CA . CYS A 1 100 ? 16.456 3.330 -34.207 1.00 49.94 100 CYS A CA 1
ATOM 807 C C . CYS A 1 100 ? 16.242 4.656 -33.465 1.00 49.94 100 CYS A C 1
ATOM 809 O O . CYS A 1 100 ? 15.114 5.004 -33.122 1.00 49.94 100 CYS A O 1
ATOM 811 N N . ASN A 1 101 ? 17.336 5.406 -33.304 1.00 46.75 101 ASN A N 1
ATOM 812 C CA . ASN A 1 101 ? 17.434 6.828 -32.941 1.00 46.75 101 ASN A CA 1
ATOM 813 C C . ASN A 1 101 ? 17.706 7.157 -31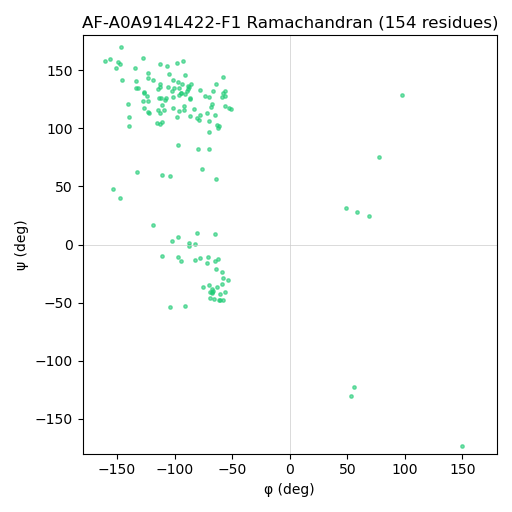.462 1.00 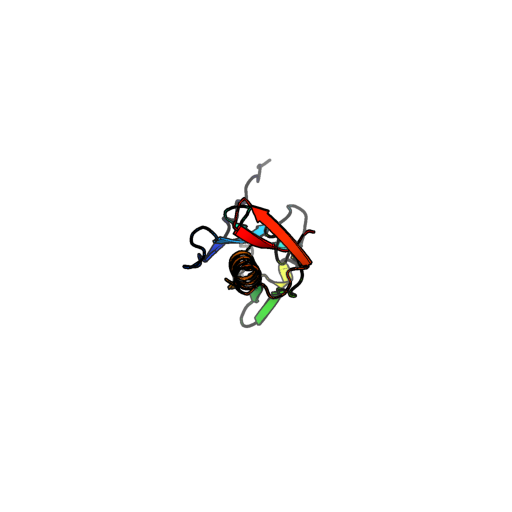46.75 101 ASN A C 1
ATOM 815 O O . ASN A 1 101 ? 17.032 6.706 -30.546 1.00 46.75 101 ASN A O 1
ATOM 819 N N . ARG A 1 102 ? 18.730 8.005 -31.276 1.00 51.34 102 ARG A N 1
ATOM 820 C CA . ARG A 1 102 ? 19.297 8.557 -30.030 1.00 51.34 102 ARG A CA 1
ATOM 821 C C . ARG A 1 102 ? 18.308 9.456 -29.261 1.00 51.34 102 ARG A C 1
ATOM 823 O O . ARG A 1 102 ? 18.597 10.626 -29.027 1.00 51.34 102 ARG A O 1
ATOM 830 N N . GLY A 1 103 ? 17.132 8.946 -28.920 1.00 57.97 103 GLY A N 1
ATOM 831 C CA . GLY A 1 103 ? 16.202 9.587 -27.993 1.00 57.97 103 GLY A CA 1
ATOM 832 C C . GLY A 1 103 ? 16.421 9.089 -26.560 1.00 57.97 103 GLY A C 1
ATOM 833 O O . GLY A 1 103 ? 16.980 8.006 -26.373 1.00 57.97 103 GLY A O 1
ATOM 834 N N . PRO A 1 104 ? 16.008 9.847 -25.528 1.00 59.50 104 PRO A N 1
ATOM 835 C CA . PRO A 1 104 ? 15.952 9.313 -24.173 1.00 59.50 104 PRO A CA 1
ATOM 836 C C . PRO A 1 104 ? 15.029 8.088 -24.157 1.00 59.50 104 PRO A C 1
ATOM 838 O O . PRO A 1 104 ? 13.915 8.149 -24.673 1.00 59.50 104 PRO A O 1
ATOM 841 N N . ASN A 1 105 ? 15.492 6.977 -23.578 1.00 62.72 105 ASN A N 1
ATOM 842 C CA . ASN A 1 105 ? 14.658 5.796 -23.360 1.00 62.72 105 ASN A CA 1
ATOM 843 C C . ASN A 1 105 ? 13.495 6.187 -22.440 1.00 62.72 105 ASN A C 1
ATOM 845 O O . ASN A 1 105 ? 13.680 6.324 -21.230 1.00 62.72 105 ASN A O 1
ATOM 849 N N . VAL A 1 106 ? 12.309 6.393 -23.012 1.00 71.56 106 VAL A N 1
ATOM 850 C CA . VAL A 1 106 ? 11.089 6.614 -22.237 1.00 71.56 106 VAL A CA 1
ATOM 851 C C . VAL A 1 106 ? 10.615 5.247 -21.758 1.00 71.56 106 VAL A C 1
ATOM 853 O O . VAL A 1 106 ? 10.184 4.415 -22.552 1.00 71.56 106 VAL A O 1
ATOM 856 N N . GLY A 1 107 ? 10.776 4.990 -20.463 1.00 81.56 107 GLY A N 1
ATOM 857 C CA . GLY A 1 107 ? 10.201 3.819 -19.809 1.00 81.56 107 GLY A CA 1
ATOM 858 C C . GLY A 1 107 ? 8.797 4.134 -19.307 1.00 81.56 107 GLY A C 1
ATOM 859 O O . GLY A 1 107 ? 8.590 5.197 -18.719 1.00 81.56 107 GLY A O 1
ATOM 860 N N . LEU A 1 108 ? 7.852 3.219 -19.514 1.00 87.88 108 LEU A N 1
ATOM 861 C CA . LEU A 1 108 ? 6.511 3.309 -18.945 1.00 87.88 108 LEU A CA 1
ATOM 862 C C . LEU A 1 108 ? 6.448 2.489 -17.653 1.00 87.88 108 LEU A C 1
ATOM 864 O O . LEU A 1 108 ? 6.837 1.321 -17.626 1.00 87.88 108 LEU A O 1
ATOM 868 N N . LEU A 1 109 ? 5.968 3.119 -16.583 1.00 90.88 109 LEU A N 1
ATOM 869 C CA . LEU A 1 109 ? 5.651 2.466 -15.319 1.00 90.88 109 LEU A CA 1
ATOM 870 C C . LEU A 1 109 ? 4.135 2.520 -15.128 1.00 90.88 109 LEU A C 1
ATOM 872 O O . LEU A 1 109 ? 3.602 3.575 -14.792 1.00 90.88 109 LEU A O 1
ATOM 876 N N . ASP A 1 110 ? 3.462 1.396 -15.353 1.00 93.69 110 ASP A N 1
ATOM 877 C CA . ASP A 1 110 ? 2.035 1.237 -15.071 1.00 93.69 110 ASP A CA 1
ATOM 878 C C . ASP A 1 110 ? 1.879 0.536 -13.718 1.00 93.69 110 ASP A C 1
ATOM 880 O O . ASP A 1 110 ? 2.233 -0.636 -13.567 1.00 93.69 110 ASP A O 1
ATOM 884 N N . LEU A 1 111 ? 1.406 1.284 -12.722 1.00 94.88 111 LEU A N 1
ATOM 885 C CA . LEU A 1 111 ? 1.150 0.799 -11.372 1.00 94.88 111 LEU A CA 1
ATOM 886 C C . LEU A 1 111 ? -0.344 0.821 -11.092 1.00 94.88 111 LEU A C 1
ATOM 888 O O . LEU A 1 111 ? -1.042 1.786 -11.388 1.00 94.88 111 LEU A O 1
ATOM 892 N N . SER A 1 112 ? -0.817 -0.237 -10.454 1.00 94.44 112 SER A N 1
ATOM 893 C CA . SER A 1 112 ? -2.202 -0.386 -10.034 1.00 94.44 112 SER A CA 1
ATOM 894 C C . SER A 1 112 ? -2.252 -0.895 -8.597 1.00 94.44 112 SER A C 1
ATOM 896 O O . SER A 1 112 ? -1.335 -1.572 -8.115 1.00 94.44 112 SER A O 1
ATOM 898 N N . CYS A 1 113 ? -3.328 -0.551 -7.897 1.00 95.19 113 CYS A N 1
ATOM 899 C CA . CYS A 1 113 ? -3.571 -1.019 -6.545 1.00 95.19 113 CYS A CA 1
ATOM 900 C C . CYS A 1 113 ? -5.052 -1.337 -6.367 1.00 95.19 113 CYS A C 1
ATOM 902 O O . CYS A 1 113 ? -5.897 -0.458 -6.529 1.00 95.19 113 CYS A O 1
ATOM 904 N N . ASP A 1 114 ? -5.336 -2.588 -6.018 1.00 94.06 114 ASP A N 1
ATOM 905 C CA . ASP A 1 114 ? -6.669 -3.013 -5.606 1.00 94.06 114 ASP A CA 1
ATOM 906 C C . ASP A 1 114 ? -6.766 -2.813 -4.085 1.00 94.06 114 ASP A C 1
ATOM 908 O O . ASP A 1 114 ? -5.847 -3.207 -3.359 1.00 94.06 114 ASP A O 1
ATOM 912 N N . ILE A 1 115 ? -7.846 -2.191 -3.605 1.00 89.81 115 ILE A N 1
ATOM 913 C CA . ILE A 1 115 ? -8.066 -1.884 -2.184 1.00 89.81 115 ILE A CA 1
ATOM 914 C C . ILE A 1 115 ? -9.428 -2.431 -1.764 1.00 89.81 115 ILE A C 1
ATOM 916 O O . ILE A 1 115 ? -10.436 -2.181 -2.421 1.00 89.81 115 ILE A O 1
ATOM 920 N N . GLU A 1 116 ? -9.450 -3.146 -0.646 1.00 88.19 116 GLU A N 1
ATOM 921 C CA . GLU A 1 116 ? -10.658 -3.583 0.045 1.00 88.19 116 GLU A CA 1
ATOM 922 C C . GLU A 1 116 ? -10.561 -3.134 1.504 1.00 88.19 116 GLU A C 1
ATOM 924 O O . GLU A 1 116 ? -9.553 -3.349 2.179 1.00 88.19 116 GLU A O 1
ATOM 929 N N . THR A 1 117 ? -11.610 -2.491 2.001 1.00 82.44 117 THR A N 1
ATOM 930 C CA . THR A 1 117 ? -11.638 -1.938 3.354 1.00 82.44 117 THR A CA 1
ATOM 931 C C . THR A 1 117 ? -12.654 -2.680 4.181 1.00 82.44 117 THR A C 1
ATOM 933 O O . THR A 1 117 ? -13.828 -2.745 3.814 1.00 82.44 117 THR A O 1
ATOM 936 N N . ASP A 1 118 ? -12.218 -3.195 5.322 1.00 74.31 118 ASP A N 1
ATOM 937 C CA . ASP A 1 118 ? -13.156 -3.706 6.298 1.00 74.31 118 ASP A CA 1
ATOM 938 C C . ASP A 1 118 ? -13.721 -2.524 7.092 1.00 74.31 118 ASP A C 1
ATOM 940 O O . ASP A 1 118 ? -13.020 -1.878 7.873 1.00 74.31 118 ASP A O 1
ATOM 944 N N . CYS A 1 119 ? -14.995 -2.219 6.850 1.00 64.12 119 CYS A N 1
ATOM 945 C CA . CYS A 1 119 ? -15.734 -1.195 7.587 1.00 64.12 119 CYS A CA 1
ATOM 946 C C . CYS A 1 119 ? -16.237 -1.720 8.941 1.00 64.12 119 CYS A C 1
ATOM 948 O O . CYS A 1 119 ? -17.024 -1.049 9.615 1.00 64.12 119 CYS A O 1
ATOM 950 N N . TYR A 1 120 ? -15.791 -2.915 9.356 1.00 59.94 120 TYR A N 1
ATOM 951 C CA . TYR A 1 120 ? -16.009 -3.419 10.700 1.00 59.94 120 TYR A CA 1
ATOM 952 C C . TYR A 1 120 ? -15.577 -2.354 11.705 1.00 59.94 120 TYR A C 1
ATOM 954 O O . TYR A 1 120 ? -14.419 -1.943 11.755 1.00 59.94 120 TYR A O 1
ATOM 962 N N . ASN A 1 121 ? -16.541 -1.873 12.488 1.00 58.81 121 ASN A N 1
ATOM 963 C CA . ASN A 1 121 ? -16.318 -0.899 13.542 1.00 58.81 121 ASN A CA 1
ATOM 964 C C . ASN A 1 121 ? -16.185 -1.679 14.855 1.00 58.81 121 ASN A C 1
ATOM 966 O O . ASN A 1 121 ? -17.187 -1.853 15.562 1.00 58.81 121 ASN A O 1
ATOM 970 N N . PRO A 1 122 ? -14.975 -2.165 15.203 1.00 57.16 122 PRO A N 1
ATOM 971 C CA . PRO A 1 122 ? -14.776 -2.972 16.398 1.00 57.16 122 PRO A CA 1
ATOM 972 C C . PRO A 1 122 ? -15.225 -2.221 17.647 1.00 57.16 122 PRO A C 1
ATOM 974 O O . PRO A 1 122 ? -15.681 -2.848 18.592 1.00 57.16 122 PRO A O 1
ATOM 977 N N . THR A 1 123 ? -15.168 -0.888 17.651 1.00 61.56 123 THR A N 1
ATOM 978 C CA . THR A 1 123 ? -15.615 -0.038 18.757 1.00 61.56 123 THR A CA 1
ATOM 979 C C . THR A 1 123 ? -17.131 -0.057 18.917 1.00 61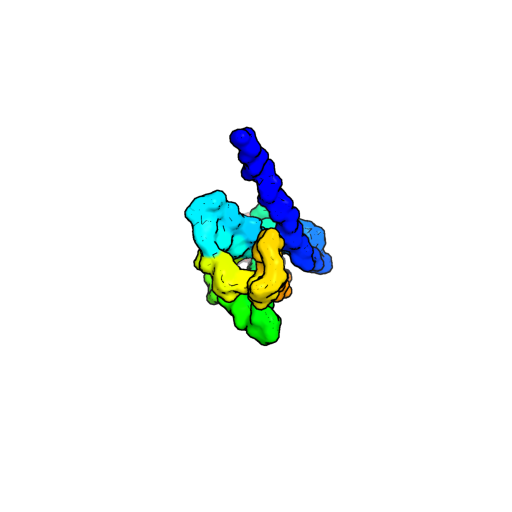.56 123 THR A C 1
ATOM 981 O O . THR A 1 123 ? -17.624 -0.123 20.041 1.00 61.56 123 THR A O 1
ATOM 984 N N . LYS A 1 124 ? -17.886 -0.027 17.814 1.00 62.69 124 LYS A N 1
ATOM 985 C CA . LYS A 1 124 ? -19.350 -0.135 17.825 1.00 62.69 124 LYS A CA 1
ATOM 986 C C . LYS A 1 124 ? -19.779 -1.523 18.277 1.00 62.69 124 LYS A C 1
ATOM 988 O O . LYS A 1 124 ? -20.668 -1.621 19.115 1.00 62.69 124 LYS A O 1
ATOM 993 N N . ASP A 1 125 ? -19.104 -2.567 17.813 1.00 66.50 125 ASP A N 1
ATOM 994 C CA . ASP A 1 125 ? -19.440 -3.940 18.189 1.00 66.50 125 ASP A CA 1
ATOM 995 C C . ASP A 1 125 ? -18.987 -4.292 19.605 1.00 66.50 125 ASP A C 1
ATOM 997 O O . ASP A 1 125 ? -19.742 -4.926 20.339 1.00 66.50 125 ASP A O 1
ATOM 1001 N N . LEU A 1 126 ? -17.829 -3.801 20.056 1.00 71.56 126 LEU A N 1
ATOM 1002 C CA . LEU A 1 126 ? -17.421 -3.874 21.461 1.00 71.56 126 LEU A CA 1
ATOM 1003 C C . LEU A 1 126 ? -18.405 -3.113 22.341 1.00 71.56 126 LEU A C 1
ATOM 1005 O O . LEU A 1 126 ? -18.868 -3.664 23.334 1.00 71.56 126 LEU A O 1
ATOM 1009 N N . LYS A 1 127 ? -18.774 -1.882 21.973 1.00 74.75 127 LYS A N 1
ATOM 1010 C CA . LYS A 1 127 ? -19.746 -1.086 22.730 1.00 74.75 127 LYS A CA 1
ATOM 1011 C C . LYS A 1 127 ? -21.095 -1.792 22.798 1.00 74.75 127 LYS A C 1
ATOM 1013 O O . LYS A 1 127 ? -21.622 -1.942 23.890 1.00 74.75 127 LYS A O 1
ATOM 1018 N N . ASN A 1 128 ? -21.607 -2.295 21.677 1.00 77.06 128 ASN A N 1
ATOM 1019 C CA . ASN A 1 128 ? -22.848 -3.064 21.635 1.00 77.06 128 ASN A CA 1
ATOM 1020 C C . ASN A 1 128 ? -22.749 -4.334 22.489 1.00 77.06 128 ASN A C 1
ATOM 1022 O O . ASN A 1 128 ? -23.669 -4.644 23.239 1.00 77.06 128 ASN A O 1
ATOM 1026 N N . LYS A 1 129 ? -21.623 -5.051 22.434 1.00 79.88 129 LYS A N 1
ATOM 1027 C CA . LYS A 1 129 ? -21.393 -6.265 23.224 1.00 79.88 129 LYS A CA 1
ATOM 1028 C C . LYS A 1 129 ? -21.338 -5.966 24.723 1.00 79.88 129 LYS A C 1
ATOM 1030 O O . LYS A 1 129 ? -22.015 -6.645 25.488 1.00 79.88 129 LYS A O 1
ATOM 1035 N N . TYR A 1 130 ? -20.600 -4.939 25.144 1.00 73.62 130 TYR A N 1
ATOM 1036 C CA . TYR A 1 130 ? -20.530 -4.520 26.546 1.00 73.62 130 TYR A CA 1
ATOM 1037 C C . TYR A 1 130 ? -21.858 -3.944 27.047 1.00 73.62 130 TYR A C 1
ATOM 1039 O O . TYR A 1 130 ? -22.275 -4.286 28.151 1.00 73.62 130 TYR A O 1
ATOM 1047 N N . SER A 1 131 ? -22.558 -3.142 26.238 1.00 79.19 131 SER A N 1
ATOM 1048 C CA . SER A 1 131 ? -23.914 -2.665 26.540 1.00 79.19 131 SER A CA 1
ATOM 1049 C C . SER A 1 131 ? -24.873 -3.836 26.737 1.00 79.19 131 SER A C 1
ATOM 1051 O O . SER A 1 131 ? -25.531 -3.907 27.769 1.00 79.19 131 SER A O 1
ATOM 1053 N N . ASN A 1 132 ? -24.868 -4.819 25.833 1.00 80.44 132 ASN A N 1
ATOM 1054 C CA . ASN A 1 132 ? -25.694 -6.020 25.961 1.00 80.44 132 ASN A CA 1
ATOM 1055 C C . ASN A 1 132 ? -25.328 -6.861 27.193 1.00 80.44 132 ASN A C 1
ATOM 1057 O O . ASN A 1 132 ? -26.214 -7.445 27.812 1.00 80.44 132 ASN A O 1
ATOM 1061 N N . MET A 1 133 ? -24.048 -6.951 27.568 1.00 75.19 133 MET A N 1
ATOM 1062 C CA . MET A 1 133 ? -23.632 -7.646 28.795 1.00 75.19 133 MET A CA 1
ATOM 1063 C C . MET A 1 133 ? -24.112 -6.924 30.059 1.00 75.19 133 MET A C 1
ATOM 1065 O O . MET A 1 133 ? -24.522 -7.580 31.018 1.00 75.19 133 MET A O 1
ATOM 1069 N N . LEU A 1 134 ? -24.083 -5.588 30.057 1.00 74.00 134 LEU A N 1
ATOM 1070 C CA . LEU A 1 134 ? -24.559 -4.766 31.167 1.00 74.00 134 LEU A CA 1
ATOM 1071 C C . LEU A 1 134 ? -26.087 -4.841 31.305 1.00 74.00 134 LEU A C 1
ATOM 1073 O O . LEU A 1 134 ? -26.593 -5.048 32.405 1.00 74.00 134 LEU A O 1
ATOM 1077 N N . GLU A 1 135 ? -26.817 -4.722 30.195 1.00 78.88 135 GLU A N 1
ATOM 1078 C CA . GLU A 1 135 ? -28.283 -4.771 30.165 1.00 78.88 135 GLU A CA 1
ATOM 1079 C C . GLU A 1 135 ? -28.828 -6.153 30.545 1.00 78.88 135 GLU A C 1
ATOM 1081 O O . GLU A 1 135 ? -29.789 -6.247 31.308 1.00 78.88 135 GLU A O 1
ATOM 1086 N N . ASN A 1 136 ? -28.186 -7.230 30.082 1.00 78.69 136 ASN A N 1
ATOM 1087 C CA . ASN A 1 136 ? -28.625 -8.599 30.365 1.00 78.69 136 ASN A CA 1
ATOM 1088 C C . ASN A 1 136 ? -28.061 -9.176 31.675 1.00 78.69 136 ASN A C 1
ATOM 1090 O O . ASN A 1 136 ? -28.374 -10.316 32.020 1.00 78.69 136 ASN A O 1
ATOM 1094 N N . ALA A 1 137 ? -27.233 -8.417 32.406 1.00 67.25 137 ALA A N 1
ATOM 1095 C CA . ALA A 1 137 ? -26.614 -8.809 33.676 1.00 67.25 137 ALA A CA 1
ATOM 1096 C C . ALA A 1 137 ? -25.931 -10.196 33.657 1.00 67.25 137 ALA A C 1
ATOM 1098 O O . ALA A 1 137 ? -25.893 -10.894 34.672 1.00 67.25 137 ALA A O 1
ATOM 1099 N N . THR A 1 138 ? -25.384 -10.611 32.512 1.00 61.12 138 THR A N 1
ATOM 1100 C CA . THR A 1 138 ? -24.920 -11.988 32.269 1.00 61.12 138 THR A CA 1
ATOM 1101 C C . THR A 1 138 ? -23.651 -12.368 33.037 1.00 61.12 138 THR A C 1
ATOM 1103 O O . THR A 1 138 ? -23.322 -13.548 33.102 1.00 61.12 138 THR A O 1
ATOM 1106 N N . PHE A 1 139 ? -22.964 -11.398 33.653 1.00 58.69 139 PHE A N 1
ATOM 1107 C CA . PHE A 1 139 ? -21.715 -11.595 34.399 1.00 58.69 139 PHE A CA 1
ATOM 1108 C C . PHE A 1 139 ? -21.564 -10.632 35.591 1.00 58.69 139 PHE A C 1
ATOM 1110 O O . PHE A 1 139 ? -20.489 -10.106 35.816 1.00 58.69 139 PHE A O 1
ATOM 1117 N N . SER A 1 140 ? -22.612 -10.327 36.360 1.00 60.47 140 SER A N 1
ATOM 1118 C CA . SER A 1 140 ? -22.422 -9.433 37.517 1.00 60.47 140 SER A CA 1
ATOM 1119 C C . SER A 1 140 ? -21.782 -10.158 38.707 1.00 60.47 140 SER A C 1
ATOM 1121 O O . SER A 1 140 ? -22.444 -10.985 39.338 1.00 60.47 140 SER A O 1
ATOM 1123 N N . ASP A 1 141 ? -20.543 -9.818 39.047 1.00 74.12 141 ASP A N 1
ATOM 1124 C CA . ASP A 1 141 ? -19.862 -10.237 40.281 1.00 74.12 141 ASP A CA 1
ATOM 1125 C C . ASP A 1 141 ? -19.992 -9.195 41.409 1.00 74.12 141 ASP A C 1
ATOM 1127 O O . ASP A 1 141 ? -19.781 -9.509 42.581 1.00 74.12 141 ASP A O 1
ATOM 1131 N N . CYS A 1 142 ? -20.422 -7.973 41.078 1.00 69.38 142 CYS A N 1
ATOM 1132 C CA . CYS A 1 142 ? -20.627 -6.887 42.021 1.00 69.38 142 CYS A CA 1
ATOM 1133 C C . CYS A 1 142 ? -22.063 -6.340 41.986 1.00 69.38 142 CYS A C 1
ATOM 1135 O O . CYS A 1 142 ? -22.731 -6.279 40.948 1.00 69.38 142 CYS A O 1
ATOM 1137 N N . VAL A 1 143 ? -22.536 -5.882 43.148 1.00 75.81 143 VAL A N 1
ATOM 1138 C CA . VAL A 1 143 ? -23.792 -5.144 43.298 1.00 75.81 143 VAL A CA 1
ATOM 1139 C C . VAL A 1 143 ? -23.503 -3.799 43.954 1.00 75.81 143 VAL A C 1
ATOM 1141 O O . VAL A 1 143 ? -23.152 -3.730 45.130 1.00 75.81 143 VAL A O 1
ATOM 1144 N N . ILE A 1 144 ? -23.707 -2.714 43.212 1.00 75.69 144 ILE A N 1
ATOM 1145 C CA . ILE A 1 144 ? -23.636 -1.348 43.728 1.00 75.69 144 ILE A CA 1
ATOM 1146 C C . ILE A 1 144 ? -25.037 -0.931 44.176 1.00 75.69 144 ILE A C 1
ATOM 1148 O O . ILE A 1 144 ? -25.975 -0.865 43.379 1.00 75.69 144 ILE A O 1
ATOM 1152 N N . LYS A 1 145 ? -25.195 -0.621 45.465 1.00 81.75 145 LYS A N 1
ATOM 1153 C CA . LYS A 1 145 ? -26.449 -0.086 46.008 1.00 81.75 145 LYS A CA 1
ATOM 1154 C C . LYS A 1 145 ? -26.422 1.440 45.981 1.00 81.75 145 LYS A C 1
ATOM 1156 O O . LYS A 1 145 ? -25.651 2.062 46.704 1.00 81.75 145 LYS A O 1
ATOM 1161 N N . VAL A 1 146 ? -27.311 2.045 45.195 1.00 76.88 146 VAL A N 1
ATOM 1162 C CA . VAL A 1 146 ? -27.509 3.500 45.152 1.00 76.88 146 VAL A CA 1
ATOM 1163 C C . VAL A 1 146 ? -28.920 3.807 45.646 1.00 76.88 146 VAL A C 1
ATOM 1165 O O . VAL A 1 146 ? -29.911 3.601 44.942 1.00 76.88 146 VAL A O 1
ATOM 1168 N N . ARG A 1 147 ? -29.024 4.302 46.886 1.00 84.88 147 ARG A N 1
ATOM 1169 C CA . ARG A 1 147 ? -30.303 4.497 47.598 1.00 84.88 147 ARG A CA 1
ATOM 1170 C C . ARG A 1 147 ? -31.105 3.182 47.667 1.00 84.88 147 ARG A C 1
ATOM 1172 O O . ARG A 1 147 ? -30.607 2.186 48.186 1.00 84.88 147 ARG A O 1
ATOM 1179 N N . ALA A 1 148 ? -32.337 3.175 47.155 1.00 85.25 148 ALA A N 1
ATOM 1180 C CA . ALA A 1 148 ? -33.206 1.999 47.091 1.00 85.25 148 ALA A CA 1
ATOM 1181 C C . ALA A 1 148 ? -33.003 1.148 45.819 1.00 85.25 148 ALA A C 1
ATOM 1183 O O . ALA A 1 148 ? -33.700 0.154 45.644 1.00 85.25 148 ALA A O 1
ATOM 1184 N N . ARG A 1 149 ? -32.077 1.522 44.923 1.00 76.00 149 ARG A N 1
ATOM 1185 C CA . ARG A 1 149 ? -31.796 0.779 43.686 1.00 76.00 149 ARG A CA 1
ATOM 1186 C C . ARG A 1 149 ? -30.534 -0.069 43.827 1.00 76.00 149 ARG A C 1
ATOM 1188 O O . ARG A 1 149 ? -29.548 0.363 44.422 1.00 76.00 149 ARG A O 1
ATOM 1195 N N . LEU A 1 150 ? -30.579 -1.265 43.249 1.00 77.38 150 LEU A N 1
ATOM 1196 C CA . LEU A 1 150 ? -29.449 -2.184 43.131 1.00 77.38 150 LEU A CA 1
ATOM 1197 C C . LEU A 1 150 ? -29.004 -2.207 41.668 1.00 77.38 150 LEU A C 1
ATOM 1199 O O . LEU A 1 150 ? -29.820 -2.468 40.788 1.00 77.38 150 LEU A O 1
ATOM 1203 N N . ILE A 1 151 ? -27.729 -1.922 41.420 1.00 76.25 151 ILE A N 1
ATOM 1204 C CA . ILE A 1 151 ? -27.104 -1.976 40.097 1.00 76.25 151 ILE A CA 1
ATOM 1205 C C . ILE A 1 151 ? -26.127 -3.143 40.108 1.00 76.25 151 ILE A C 1
ATOM 1207 O O . ILE A 1 151 ? -25.204 -3.179 40.916 1.00 76.25 151 ILE A O 1
ATOM 1211 N N . LYS A 1 152 ? -26.342 -4.105 39.219 1.00 73.31 152 LYS A N 1
ATOM 1212 C CA . LYS A 1 152 ? -25.444 -5.238 39.005 1.00 73.31 152 LYS A CA 1
ATOM 1213 C C . LYS A 1 152 ? -24.369 -4.828 37.999 1.00 73.31 152 LYS A C 1
ATOM 1215 O O . LYS A 1 152 ? -24.713 -4.329 36.934 1.00 73.31 152 LYS A O 1
ATOM 1220 N N . THR A 1 153 ? -23.095 -4.992 38.340 1.00 66.62 153 THR A N 1
ATOM 1221 C CA . THR A 1 153 ? -21.964 -4.573 37.492 1.00 66.62 153 THR A CA 1
ATOM 1222 C C . THR A 1 153 ? -20.771 -5.517 37.641 1.00 66.62 153 THR A C 1
ATOM 1224 O O . THR A 1 153 ? -20.768 -6.367 38.528 1.00 66.62 153 THR A O 1
ATOM 1227 N N . LEU A 1 154 ? -19.777 -5.339 36.770 1.00 69.25 154 LEU A N 1
ATOM 1228 C CA . LEU A 1 154 ? -18.437 -5.925 36.843 1.00 69.25 154 LEU A CA 1
ATOM 1229 C C . LEU A 1 154 ? -17.453 -4.925 37.477 1.00 69.25 154 LEU A C 1
ATOM 1231 O O . LEU A 1 154 ? -17.532 -3.734 37.158 1.00 69.25 154 LEU A O 1
ATOM 1235 N N . ILE A 1 155 ? -16.541 -5.385 38.341 1.00 58.06 155 ILE A N 1
ATOM 1236 C CA . ILE A 1 155 ? -15.352 -4.620 38.771 1.00 58.06 155 ILE A CA 1
ATOM 1237 C C . ILE A 1 155 ? -14.121 -5.245 38.098 1.00 58.06 155 ILE A C 1
ATOM 1239 O O . ILE A 1 155 ? -13.911 -6.447 38.223 1.00 58.06 155 ILE A O 1
ATOM 1243 N N . PHE A 1 156 ? -13.327 -4.436 37.391 1.00 55.47 156 PHE A N 1
ATOM 1244 C CA . PHE A 1 156 ? -12.018 -4.825 36.849 1.00 55.47 156 PHE A CA 1
ATOM 1245 C C . PHE A 1 156 ? -10.891 -4.368 37.774 1.00 55.47 156 PHE A C 1
ATOM 1247 O O . PHE A 1 156 ? -11.024 -3.255 38.336 1.00 55.47 156 PHE A O 1
#

Foldseek 3Di:
DDDPPDPCPPWDWDDADPLRNFKTKTWDWADDPPDLWIKIFIAIGGDPVDDWPKWKWKWWDAPNDIGTQFTDPVDDDDRGGHRIGIDRPVVRWHWPPPVDDDDPTDTDTGMDMDMDTDPPPVVVVVVVVVVCCQVVVVDFPDWDDDPPDIGGDDDD

Solvent-accessible surface area (backbone atoms only — not comparable to full-atom values): 9707 Å² total; per-residue (Å²): 138,81,85,82,78,79,86,74,68,75,65,47,75,72,54,70,42,89,94,39,78,64,40,35,39,32,49,43,73,46,72,53,96,89,50,71,38,31,38,38,26,39,24,62,45,58,64,90,85,67,80,65,58,63,43,42,38,37,31,26,42,41,84,96,43,78,44,84,67,30,58,60,81,88,65,97,66,56,57,76,48,31,55,67,34,79,42,54,43,75,80,44,39,35,66,78,83,63,92,72,73,100,61,84,85,68,62,46,75,46,74,50,70,52,77,48,71,53,80,77,51,66,66,60,52,48,49,51,50,53,49,51,40,55,76,65,52,76,68,50,85,39,76,50,72,57,88,96,44,78,44,65,37,74,84,135

Mean predicted aligned error: 13.58 Å

Organism: Meloidogyne incognita (NCBI:txid6306)